Protein AF-A0A9D4KTD4-F1 (afdb_monomer)

Mean predicted aligned error: 8.66 Å

Se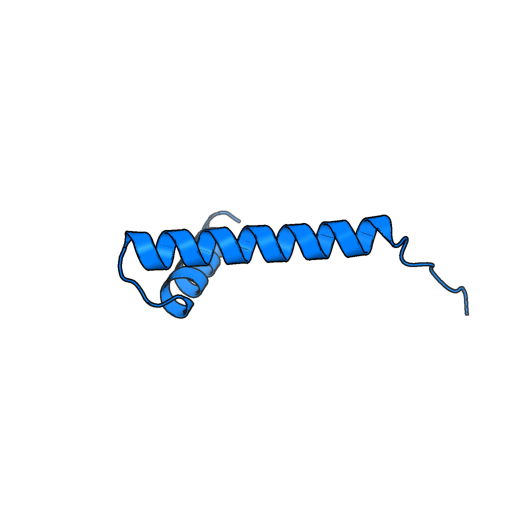condary structure (DSSP, 8-state):
-------HHHHHHHHHHHHHHHHHHHHHHHHHT--HHHHHHHHHHHHHHH-

Organism: Dreissena polymorpha (NCBI:txid45954)

Solvent-accessible surface area (backbone atoms only — not comparable to full-atom values): 3045 Å² total; per-residue (Å²): 133,84,82,76,74,78,52,68,72,56,58,52,50,54,51,47,54,52,50,54,53,51,50,52,42,51,51,50,14,62,76,67,75,43,57,55,68,58,44,52,50,50,50,53,51,51,55,63,72,76,106

Structure (mmCIF, N/CA/C/O backbone):
data_AF-A0A9D4KTD4-F1
#
_entry.id   AF-A0A9D4KTD4-F1
#
loop_
_atom_site.group_PDB
_atom_site.id
_atom_site.type_symbol
_atom_site.label_atom_id
_atom_site.label_alt_id
_atom_site.label_comp_id
_atom_site.label_asym_id
_atom_site.label_entity_id
_atom_site.label_seq_id
_atom_site.pdbx_PDB_ins_code
_atom_site.Cartn_x
_atom_site.Cartn_y
_atom_site.Cartn_z
_atom_site.occupancy
_atom_site.B_iso_or_equiv
_atom_site.auth_seq_id
_atom_site.auth_comp_id
_atom_site.auth_asym_id
_atom_site.auth_atom_id
_atom_site.pdbx_PDB_model_num
ATOM 1 N N . MET A 1 1 ? -12.860 -26.437 23.520 1.00 44.44 1 MET A N 1
ATOM 2 C CA . MET A 1 1 ? -12.470 -25.233 22.752 1.00 44.44 1 MET A CA 1
ATOM 3 C C . MET A 1 1 ? -13.717 -24.680 22.077 1.00 44.44 1 MET A C 1
ATOM 5 O O . MET A 1 1 ? -14.353 -25.419 21.339 1.00 44.44 1 MET A O 1
ATOM 9 N N . LYS A 1 2 ? -14.133 -23.445 22.393 1.00 42.12 2 LYS A N 1
ATOM 10 C CA . LYS A 1 2 ? -15.253 -22.788 21.698 1.00 42.12 2 LYS A CA 1
ATOM 11 C C . LYS A 1 2 ? -14.756 -22.346 20.319 1.00 42.12 2 LYS A C 1
ATOM 13 O O . LYS A 1 2 ? -13.803 -21.579 20.247 1.00 42.12 2 LYS A O 1
ATOM 18 N N . CYS A 1 3 ? -15.380 -22.846 19.254 1.00 59.88 3 CYS A N 1
ATOM 19 C CA . CYS A 1 3 ? -15.201 -22.310 17.908 1.00 59.88 3 CYS A CA 1
ATOM 20 C C . CYS A 1 3 ? -15.829 -20.914 17.872 1.00 59.88 3 CYS A C 1
ATOM 22 O O . CYS A 1 3 ? -17.052 -20.785 17.869 1.00 59.88 3 CYS A O 1
ATOM 24 N N . CYS A 1 4 ? -15.003 -19.871 17.888 1.00 56.78 4 CYS A N 1
ATOM 25 C CA . CYS A 1 4 ? -15.442 -18.543 17.490 1.00 56.78 4 CYS A CA 1
ATOM 26 C C . CYS A 1 4 ? -15.580 -18.571 15.969 1.00 56.78 4 CYS A C 1
ATOM 28 O O . CYS A 1 4 ? -14.581 -18.572 15.258 1.00 56.78 4 CYS A O 1
ATOM 30 N N . SER A 1 5 ? -16.811 -18.658 15.473 1.00 49.00 5 SER A N 1
ATOM 31 C CA . SER A 1 5 ? -17.118 -18.434 14.066 1.00 49.00 5 SER A CA 1
ATOM 32 C C . SER A 1 5 ? -16.686 -17.012 13.705 1.00 49.00 5 SER A C 1
ATOM 34 O O . SER A 1 5 ? -17.351 -16.056 14.119 1.00 49.00 5 SER A O 1
ATOM 36 N N . THR A 1 6 ? -15.590 -16.847 12.962 1.00 59.12 6 THR A N 1
ATOM 37 C CA . THR A 1 6 ? -15.390 -15.619 12.195 1.00 59.12 6 THR A CA 1
ATOM 38 C C . THR A 1 6 ? -16.586 -15.521 11.259 1.00 59.12 6 THR A C 1
ATOM 40 O O . THR A 1 6 ? -16.817 -16.364 10.397 1.00 59.12 6 THR A O 1
ATOM 43 N N . SER A 1 7 ? -17.474 -14.569 11.539 1.00 50.69 7 SER A N 1
ATOM 44 C CA . SER A 1 7 ? -18.637 -14.356 10.690 1.00 50.69 7 SER A CA 1
ATOM 45 C C . SER A 1 7 ? -18.104 -13.952 9.312 1.00 50.69 7 SER A C 1
ATOM 47 O O . SER A 1 7 ? -17.363 -12.969 9.250 1.00 50.69 7 SER A O 1
ATOM 49 N N . PRO A 1 8 ? -18.457 -14.643 8.211 1.00 60.25 8 PRO A N 1
ATOM 50 C CA . PRO A 1 8 ? -17.866 -14.392 6.890 1.00 60.25 8 PRO A CA 1
ATOM 51 C C . PRO A 1 8 ? -18.070 -12.944 6.415 1.00 60.25 8 PRO A C 1
ATOM 53 O O . PRO A 1 8 ? -17.292 -12.414 5.630 1.00 60.25 8 PRO A O 1
ATOM 56 N N . LYS A 1 9 ? -19.080 -12.244 6.951 1.00 61.16 9 LYS A N 1
ATOM 57 C CA . LYS A 1 9 ? -19.307 -10.809 6.710 1.00 61.16 9 LYS A CA 1
ATOM 58 C C . LYS A 1 9 ? -18.208 -9.903 7.288 1.00 61.16 9 LYS A C 1
ATOM 60 O O . LYS A 1 9 ? -17.995 -8.818 6.756 1.00 61.16 9 LYS A O 1
ATOM 65 N N . GLY A 1 10 ? -17.551 -10.311 8.375 1.00 60.78 10 GLY A N 1
ATOM 66 C CA . GLY A 1 10 ? -16.437 -9.581 8.988 1.00 60.78 10 GLY A CA 1
ATOM 67 C C . GLY A 1 10 ? -15.161 -9.700 8.159 1.00 60.78 10 GLY A C 1
ATOM 68 O O . GLY A 1 10 ? -14.570 -8.683 7.811 1.00 60.78 10 GLY A O 1
ATOM 69 N N . GLU A 1 11 ? -14.825 -10.922 7.742 1.00 66.44 11 GLU A N 1
ATOM 70 C CA . GLU A 1 11 ? -13.638 -11.214 6.923 1.00 66.44 11 GLU A CA 1
ATOM 71 C C . GLU A 1 11 ? -13.710 -10.541 5.540 1.00 66.44 11 GLU A C 1
ATOM 73 O O . GLU A 1 11 ? -12.730 -9.958 5.077 1.00 66.44 11 GLU A O 1
ATOM 78 N N . ILE A 1 12 ? -14.889 -10.524 4.901 1.00 69.44 12 ILE A N 1
ATOM 79 C CA . ILE A 1 12 ? -15.098 -9.816 3.623 1.00 69.44 12 ILE A CA 1
ATOM 80 C C . ILE A 1 12 ? -14.895 -8.302 3.785 1.00 69.44 12 ILE A C 1
ATOM 82 O O . ILE A 1 12 ? -14.349 -7.650 2.896 1.00 69.44 12 ILE A O 1
ATOM 86 N N . ARG A 1 13 ? -15.316 -7.726 4.916 1.00 68.50 13 ARG A N 1
ATOM 87 C CA . ARG A 1 13 ? -15.192 -6.286 5.173 1.00 68.50 13 ARG A CA 1
ATOM 88 C C . ARG A 1 13 ? -13.745 -5.878 5.433 1.00 68.50 13 ARG A C 1
ATOM 90 O O . ARG A 1 13 ? -13.318 -4.840 4.936 1.00 68.50 13 ARG A O 1
ATOM 97 N N . GLU A 1 14 ? -12.994 -6.685 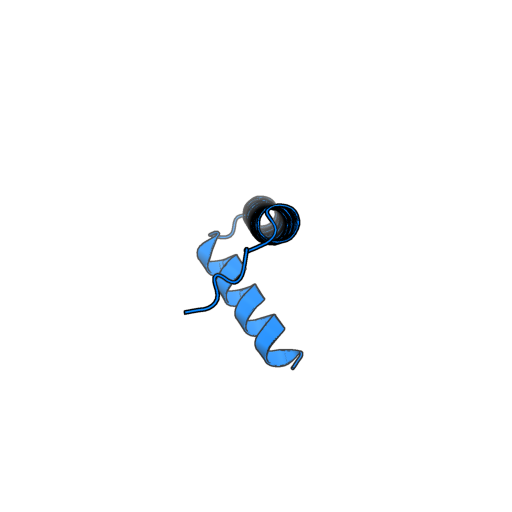6.176 1.00 72.00 14 GLU A N 1
ATOM 98 C CA . GLU A 1 14 ? -11.556 -6.472 6.374 1.00 72.00 14 GLU A CA 1
ATOM 99 C C . GLU A 1 14 ? -10.787 -6.619 5.056 1.00 72.00 14 GLU A C 1
ATOM 101 O O . GLU A 1 14 ? -9.961 -5.766 4.731 1.00 72.00 14 GLU A O 1
ATOM 106 N N . GLY A 1 15 ? -11.121 -7.633 4.249 1.00 76.56 15 GLY A N 1
ATOM 107 C CA . GLY A 1 15 ? -10.549 -7.808 2.913 1.00 76.56 15 GLY A CA 1
ATOM 108 C C . GLY A 1 15 ? -10.834 -6.627 1.979 1.00 76.56 15 GLY A C 1
ATOM 109 O O . GLY A 1 15 ? -9.929 -6.161 1.284 1.00 76.56 15 GLY A O 1
ATOM 110 N N . LEU A 1 16 ? -12.061 -6.094 2.003 1.00 80.50 16 LEU A N 1
ATOM 111 C CA . LEU A 1 16 ? -12.438 -4.911 1.226 1.00 80.50 16 LEU A CA 1
ATOM 112 C C . LEU A 1 16 ? -11.656 -3.669 1.674 1.00 80.50 16 LEU A C 1
ATOM 114 O O . LEU A 1 16 ? -11.123 -2.959 0.828 1.00 80.50 16 LEU A O 1
ATOM 118 N N . LEU A 1 17 ? -11.506 -3.458 2.985 1.00 79.88 17 LEU A N 1
ATOM 119 C CA . LEU A 1 17 ? -10.747 -2.333 3.541 1.00 79.88 17 LEU A CA 1
ATOM 120 C C . LEU A 1 17 ? -9.269 -2.365 3.104 1.00 79.88 17 LEU A C 1
ATOM 122 O O . LEU A 1 17 ? -8.692 -1.331 2.762 1.00 79.88 17 LEU A O 1
ATOM 126 N N . ILE A 1 18 ? -8.652 -3.552 3.095 1.00 81.62 18 ILE A N 1
ATOM 127 C CA . ILE A 1 18 ? -7.269 -3.741 2.626 1.00 81.62 18 ILE A CA 1
ATOM 128 C C . ILE A 1 18 ? -7.170 -3.442 1.125 1.00 81.62 18 ILE A C 1
ATOM 130 O O . ILE A 1 18 ? -6.241 -2.754 0.694 1.00 81.62 18 ILE A O 1
ATOM 134 N N . ALA A 1 19 ? -8.133 -3.916 0.331 1.00 85.62 19 ALA A N 1
ATOM 135 C CA . ALA A 1 19 ? -8.174 -3.659 -1.105 1.00 85.62 19 ALA A CA 1
ATOM 136 C C . ALA A 1 19 ? -8.353 -2.162 -1.422 1.00 85.62 19 ALA A C 1
ATOM 138 O O . ALA A 1 19 ? -7.653 -1.632 -2.286 1.00 85.62 19 ALA A O 1
ATOM 139 N N . GLU A 1 20 ? -9.230 -1.463 -0.699 1.00 87.81 20 GLU A N 1
ATOM 140 C CA . GLU A 1 20 ? -9.432 -0.013 -0.824 1.00 87.81 20 GLU A CA 1
ATOM 141 C C . GLU A 1 20 ? -8.165 0.770 -0.460 1.00 87.81 20 GLU A C 1
ATOM 143 O O . GLU A 1 20 ? -7.765 1.688 -1.184 1.00 87.81 20 GLU A O 1
ATOM 148 N N . HIS A 1 21 ? -7.488 0.376 0.623 1.00 88.62 21 HIS A N 1
ATOM 149 C CA . HIS A 1 21 ? -6.210 0.969 1.008 1.00 88.62 21 HIS A CA 1
ATO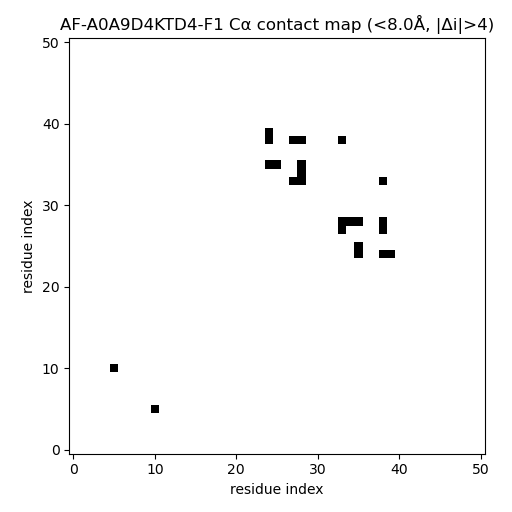M 150 C C . HIS A 1 21 ? -5.158 0.799 -0.096 1.00 88.62 21 HIS A C 1
ATOM 152 O O . HIS A 1 21 ? -4.533 1.779 -0.510 1.00 88.62 21 HIS A O 1
ATOM 158 N N . TYR A 1 22 ? -5.004 -0.419 -0.624 1.00 90.94 22 TYR A N 1
ATOM 159 C CA . TYR A 1 22 ? -4.051 -0.696 -1.697 1.00 90.94 22 TYR A CA 1
ATOM 160 C C . TYR A 1 22 ? -4.378 0.093 -2.974 1.00 90.94 22 TYR A C 1
ATOM 162 O O . TYR A 1 22 ? -3.488 0.675 -3.596 1.00 90.94 22 TYR A O 1
ATOM 170 N N . ALA A 1 23 ? -5.6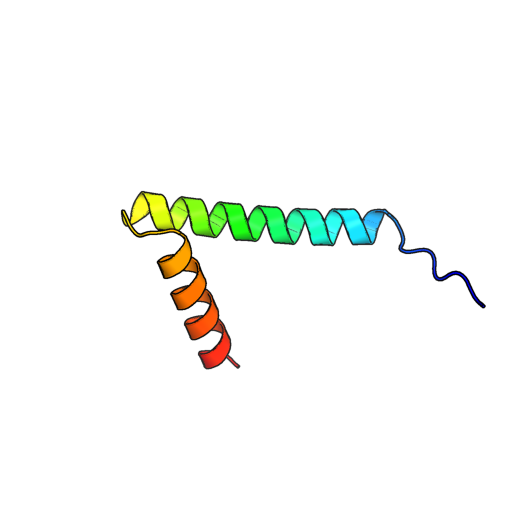61 0.198 -3.334 1.00 92.25 23 ALA A N 1
ATOM 171 C CA . ALA A 1 23 ? -6.100 0.989 -4.480 1.00 92.25 23 ALA A CA 1
ATOM 172 C C . ALA A 1 23 ? -5.712 2.472 -4.338 1.00 92.25 23 ALA A C 1
ATOM 174 O O . ALA A 1 23 ? -5.190 3.067 -5.284 1.00 92.25 23 ALA A O 1
ATOM 175 N N . MET A 1 24 ? -5.892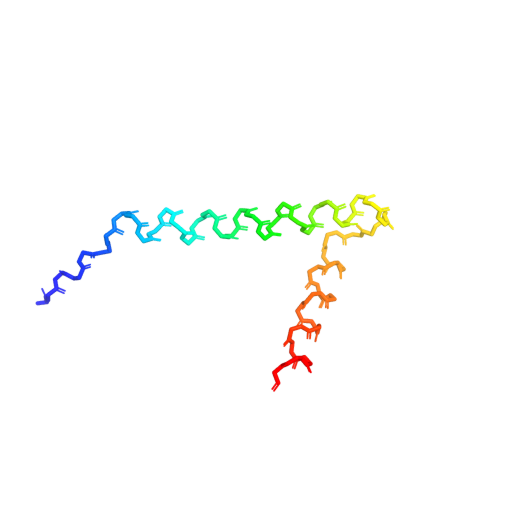 3.060 -3.152 1.00 93.06 24 MET A N 1
ATOM 176 C CA . MET A 1 24 ? -5.484 4.441 -2.880 1.00 93.06 24 MET A CA 1
ATOM 177 C C . MET A 1 24 ? -3.965 4.632 -3.022 1.00 93.06 24 MET A C 1
ATOM 179 O O . MET A 1 24 ? -3.527 5.591 -3.664 1.00 93.06 24 MET A O 1
ATOM 183 N N . VAL A 1 25 ? -3.160 3.716 -2.476 1.00 92.81 25 VAL A N 1
ATOM 184 C CA . VAL A 1 25 ? -1.691 3.753 -2.591 1.00 92.81 25 VAL A CA 1
ATOM 185 C C . VAL A 1 25 ? -1.260 3.716 -4.062 1.00 92.81 25 VAL A C 1
ATOM 187 O O . VAL A 1 25 ? -0.429 4.524 -4.483 1.00 92.81 25 VAL A O 1
ATOM 190 N N . VAL A 1 26 ? -1.864 2.838 -4.870 1.00 94.31 26 VAL A N 1
ATOM 191 C CA . VAL A 1 26 ? -1.573 2.721 -6.309 1.00 94.31 26 VAL A CA 1
ATOM 192 C C . VAL A 1 26 ? -1.945 3.998 -7.069 1.00 94.31 26 VAL A C 1
ATOM 194 O O . VAL A 1 26 ? -1.176 4.454 -7.919 1.00 94.31 26 VAL A O 1
ATOM 197 N N . VAL A 1 27 ? -3.097 4.604 -6.769 1.00 96.00 27 VAL A N 1
ATOM 198 C CA . VAL A 1 27 ? -3.528 5.864 -7.402 1.00 96.00 27 VAL A CA 1
ATOM 199 C C . VAL A 1 27 ? -2.548 6.996 -7.095 1.00 96.00 27 VAL A C 1
ATOM 201 O O . VAL A 1 27 ? -2.148 7.720 -8.008 1.00 96.00 27 VAL A O 1
ATOM 204 N N . ILE A 1 28 ? -2.125 7.134 -5.838 1.00 95.06 28 ILE A N 1
ATOM 205 C CA . ILE A 1 28 ? -1.157 8.158 -5.421 1.00 95.06 28 ILE A CA 1
ATOM 206 C C . ILE A 1 28 ? 0.202 7.902 -6.081 1.00 95.06 28 ILE A C 1
ATOM 208 O O . ILE A 1 28 ? 0.772 8.816 -6.674 1.00 95.06 28 ILE A O 1
ATOM 212 N N . SER A 1 29 ? 0.688 6.659 -6.056 1.00 97.44 29 SER A N 1
ATOM 213 C CA . SER A 1 29 ? 1.938 6.264 -6.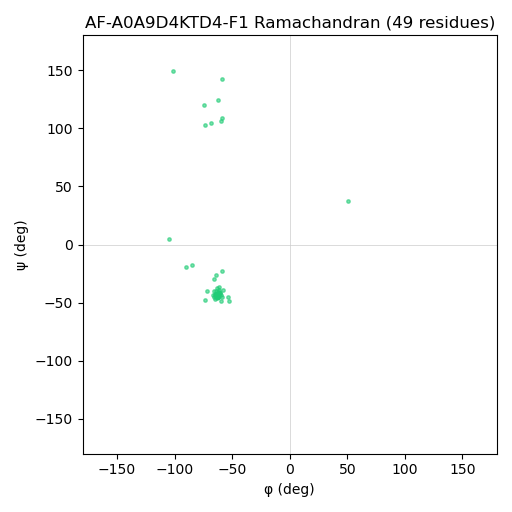716 1.00 97.44 29 SER A CA 1
ATOM 214 C C . SER A 1 29 ? 1.951 6.672 -8.192 1.00 97.44 29 SER A C 1
ATOM 216 O O . SER A 1 29 ? 2.883 7.347 -8.630 1.00 97.44 29 SER A O 1
ATOM 218 N N . LYS A 1 30 ? 0.880 6.372 -8.941 1.00 96.62 30 LYS A N 1
ATOM 219 C CA . LYS A 1 30 ? 0.757 6.772 -10.352 1.00 96.62 30 LYS A CA 1
ATOM 220 C C . LYS A 1 30 ? 0.672 8.283 -10.533 1.00 96.62 30 LYS A C 1
ATOM 222 O O . LYS A 1 30 ? 1.346 8.825 -11.402 1.00 96.62 30 LYS A O 1
ATOM 227 N N . LYS A 1 31 ? -0.145 8.965 -9.725 1.00 97.69 31 LYS A N 1
ATOM 228 C CA . LYS A 1 31 ? -0.373 10.412 -9.849 1.00 97.69 31 LYS A CA 1
ATOM 229 C C . LYS A 1 31 ? 0.905 11.225 -9.640 1.00 97.69 31 LYS A C 1
ATOM 231 O O . LYS A 1 31 ? 1.085 12.242 -10.300 1.00 97.69 31 LYS A O 1
ATOM 236 N N . PHE A 1 32 ? 1.768 10.779 -8.732 1.00 96.75 32 PHE A N 1
ATOM 237 C CA . PHE A 1 32 ? 3.002 11.479 -8.375 1.00 96.75 32 PHE A CA 1
ATOM 238 C C . PHE A 1 32 ? 4.268 10.833 -8.956 1.00 96.75 32 PHE A C 1
ATOM 240 O O . PHE A 1 32 ? 5.363 11.287 -8.643 1.00 96.75 32 PHE A O 1
ATOM 247 N N . ALA A 1 33 ? 4.134 9.792 -9.788 1.00 96.69 33 ALA A N 1
ATOM 248 C CA . ALA A 1 33 ? 5.250 9.006 -10.324 1.00 96.69 33 ALA A CA 1
ATOM 249 C C . ALA A 1 33 ? 6.237 8.523 -9.236 1.00 96.69 33 ALA A C 1
ATOM 251 O O . ALA A 1 33 ? 7.450 8.492 -9.438 1.00 96.69 33 ALA A O 1
ATOM 252 N N . LEU A 1 34 ? 5.706 8.147 -8.069 1.00 95.50 34 LEU A N 1
ATOM 253 C CA . LEU A 1 34 ? 6.483 7.643 -6.936 1.00 95.50 34 LEU A CA 1
ATOM 254 C C . LEU A 1 34 ? 6.384 6.116 -6.844 1.00 95.50 34 LEU A C 1
ATOM 256 O O . LEU A 1 34 ? 5.329 5.562 -7.161 1.00 95.50 34 LEU A O 1
ATOM 260 N N . PRO A 1 35 ? 7.417 5.415 -6.342 1.00 96.69 35 PRO A N 1
ATOM 261 C CA . PRO A 1 35 ? 7.308 3.996 -6.018 1.00 96.69 35 PRO A CA 1
ATOM 262 C C . PRO A 1 35 ? 6.201 3.730 -4.988 1.00 96.69 35 PRO A C 1
ATOM 264 O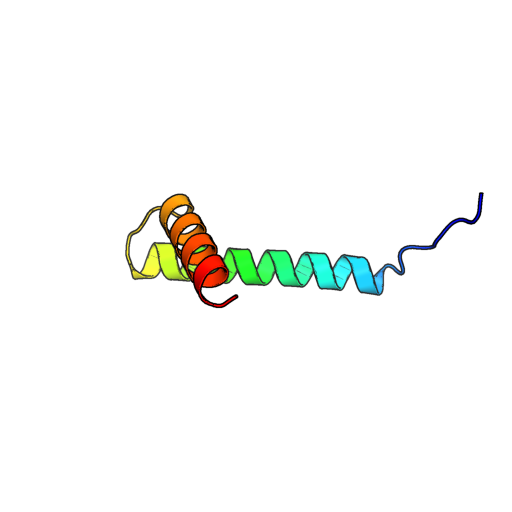 O . PRO A 1 35 ? 6.035 4.492 -4.034 1.00 96.69 35 PRO A O 1
ATOM 267 N N . ILE A 1 36 ? 5.472 2.619 -5.144 1.00 94.00 36 ILE A N 1
ATOM 268 C CA . ILE A 1 36 ? 4.422 2.184 -4.201 1.00 94.00 36 ILE A CA 1
ATOM 269 C C . ILE A 1 36 ? 4.972 2.104 -2.770 1.00 94.00 36 ILE A C 1
ATOM 271 O O . ILE A 1 36 ? 4.360 2.646 -1.855 1.00 94.00 36 ILE A O 1
ATOM 275 N N . SER A 1 37 ? 6.163 1.525 -2.589 1.00 94.62 37 SER A N 1
ATOM 276 C CA . SER A 1 37 ? 6.827 1.406 -1.283 1.00 94.62 37 SER A CA 1
ATOM 277 C C . SER A 1 37 ? 7.059 2.760 -0.605 1.00 94.62 37 SER A C 1
ATOM 279 O O . SER A 1 37 ? 6.848 2.894 0.597 1.00 94.62 37 SER A O 1
ATOM 281 N N . THR A 1 38 ? 7.422 3.789 -1.375 1.00 95.81 38 THR A N 1
ATOM 282 C CA . THR A 1 38 ? 7.596 5.159 -0.873 1.00 95.81 38 THR A CA 1
ATOM 283 C C . THR A 1 38 ? 6.269 5.755 -0.405 1.00 95.81 38 THR A C 1
ATOM 285 O O . THR A 1 38 ? 6.216 6.434 0.621 1.00 95.81 38 THR A O 1
ATOM 288 N N . VAL A 1 39 ? 5.177 5.503 -1.131 1.00 95.62 39 VAL A N 1
ATOM 289 C CA . VAL A 1 39 ? 3.840 5.974 -0.737 1.00 95.62 39 VAL A CA 1
ATOM 290 C C . VAL A 1 39 ? 3.369 5.273 0.539 1.00 95.62 39 VAL A C 1
ATOM 292 O O . VAL A 1 39 ? 2.878 5.944 1.448 1.00 95.62 39 VAL A O 1
ATOM 295 N N . GLU A 1 40 ? 3.568 3.957 0.648 1.00 94.19 40 GLU A N 1
ATOM 296 C CA . GLU A 1 40 ? 3.236 3.194 1.859 1.00 94.19 40 GLU A CA 1
ATOM 297 C C . GLU A 1 40 ? 4.029 3.670 3.082 1.00 94.19 40 GLU A C 1
ATOM 299 O O . GLU A 1 40 ? 3.464 3.833 4.169 1.00 94.19 40 GLU A O 1
ATOM 304 N N . GLU A 1 41 ? 5.329 3.929 2.922 1.00 95.56 41 GLU A N 1
ATOM 305 C CA . GLU A 1 41 ? 6.181 4.431 4.000 1.00 95.56 41 GLU A CA 1
ATOM 306 C C . GLU A 1 41 ? 5.727 5.816 4.478 1.00 95.56 41 GLU A C 1
ATOM 308 O O . GLU A 1 41 ? 5.553 6.027 5.684 1.00 95.56 41 GLU A O 1
ATOM 313 N N . ASN A 1 42 ? 5.453 6.727 3.540 1.00 93.94 42 ASN A N 1
ATOM 314 C CA . ASN A 1 42 ? 4.949 8.066 3.838 1.00 93.94 42 ASN A CA 1
ATOM 315 C C . ASN A 1 42 ? 3.582 8.022 4.531 1.00 93.94 42 ASN A C 1
ATOM 317 O O . ASN A 1 42 ? 3.369 8.735 5.515 1.00 93.94 42 ASN A O 1
ATOM 321 N N . MET A 1 43 ? 2.670 7.155 4.081 1.00 90.81 43 MET A N 1
ATOM 322 C CA . MET A 1 43 ? 1.376 6.955 4.741 1.00 90.81 43 MET A CA 1
ATOM 323 C C . MET A 1 43 ? 1.540 6.422 6.163 1.00 90.81 43 MET A C 1
ATOM 325 O O . MET A 1 43 ? 0.927 6.945 7.096 1.00 90.81 43 MET A O 1
ATOM 329 N N . ARG A 1 44 ? 2.407 5.423 6.364 1.00 91.50 44 ARG A N 1
ATOM 330 C CA . ARG A 1 44 ? 2.699 4.878 7.695 1.00 91.50 44 ARG A CA 1
ATOM 331 C C . ARG A 1 44 ? 3.306 5.938 8.611 1.00 91.50 44 ARG A C 1
ATOM 333 O O . ARG A 1 44 ? 2.957 6.007 9.788 1.00 91.50 44 ARG A O 1
ATOM 340 N N . TRP A 1 45 ? 4.207 6.765 8.087 1.00 95.31 45 TRP A N 1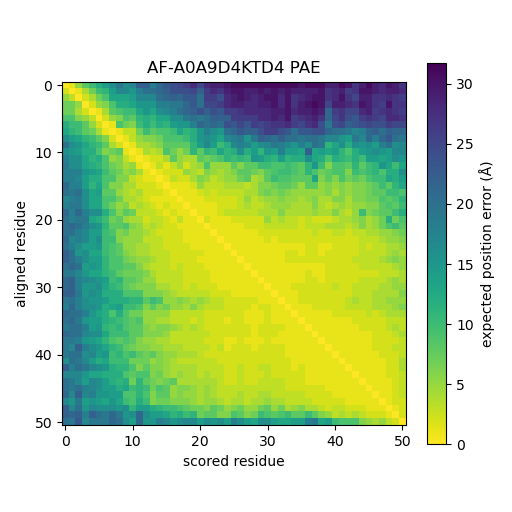
ATOM 341 C CA . TRP A 1 45 ? 4.788 7.881 8.824 1.00 95.31 45 TRP A CA 1
ATOM 342 C C . TRP A 1 45 ? 3.740 8.929 9.209 1.00 95.31 45 TRP A C 1
ATOM 344 O O . TRP A 1 45 ? 3.695 9.319 10.375 1.00 95.31 45 TRP A O 1
ATOM 354 N N . ALA A 1 46 ? 2.854 9.313 8.289 1.00 91.00 46 ALA A N 1
ATOM 355 C CA . ALA A 1 46 ? 1.779 10.264 8.562 1.00 91.00 46 ALA A CA 1
ATOM 356 C C . ALA A 1 46 ? 0.811 9.742 9.637 1.00 91.00 46 ALA A C 1
ATOM 358 O O . ALA A 1 46 ? 0.50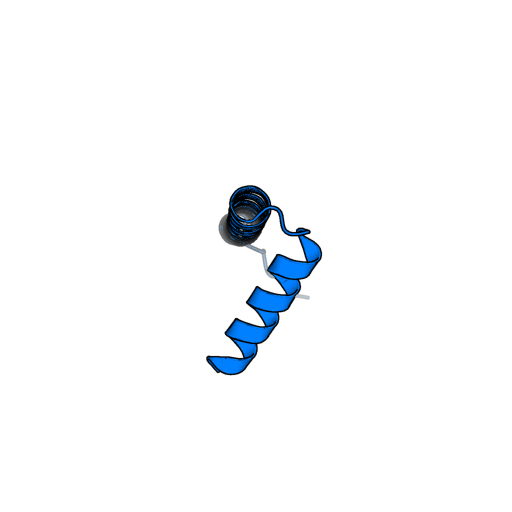8 10.454 10.592 1.00 91.00 46 ALA A O 1
ATOM 359 N N . LEU A 1 47 ? 0.395 8.474 9.544 1.00 88.38 47 LEU A N 1
ATOM 360 C CA . LEU A 1 47 ? -0.472 7.831 10.540 1.00 88.38 47 LEU A CA 1
ATOM 361 C C . LEU A 1 47 ? 0.165 7.775 11.933 1.00 88.38 47 LEU A C 1
ATOM 363 O O . LEU A 1 47 ? -0.526 7.988 12.927 1.00 88.38 47 LEU A O 1
ATOM 367 N N . ARG A 1 48 ? 1.477 7.517 12.021 1.00 94.44 48 ARG A N 1
ATOM 368 C CA . ARG A 1 48 ? 2.211 7.557 13.299 1.00 94.44 48 ARG A CA 1
ATOM 369 C C . ARG A 1 48 ? 2.249 8.947 13.925 1.00 94.44 48 ARG A C 1
ATOM 371 O O . ARG A 1 48 ? 2.417 9.031 15.130 1.00 94.44 48 ARG A O 1
ATOM 378 N N . ARG A 1 49 ? 2.141 10.007 13.122 1.00 92.75 49 ARG A N 1
ATOM 379 C CA . ARG A 1 49 ? 2.215 11.402 13.575 1.00 92.75 49 ARG A CA 1
ATOM 380 C C . ARG A 1 49 ? 0.852 11.991 13.951 1.00 92.75 49 ARG A C 1
ATOM 382 O O . ARG A 1 49 ? 0.805 13.017 14.616 1.00 92.75 49 ARG A O 1
ATOM 389 N N . LEU A 1 50 ? -0.229 11.374 13.474 1.00 87.06 50 LEU A N 1
ATOM 390 C CA . LEU A 1 50 ? -1.613 11.739 13.793 1.00 87.06 50 LEU A CA 1
ATOM 391 C C . LEU A 1 50 ? -2.125 11.099 15.094 1.00 87.06 50 LEU A C 1
ATOM 393 O O . LEU A 1 50 ? -3.142 11.548 15.618 1.00 87.06 50 LEU A O 1
ATOM 397 N N . ARG A 1 51 ? -1.461 10.044 15.578 1.00 70.19 51 ARG A N 1
ATOM 398 C CA . ARG A 1 51 ? -1.655 9.482 16.922 1.00 70.19 51 ARG A CA 1
ATOM 399 C C . ARG A 1 51 ? -0.786 10.209 17.933 1.00 70.19 51 ARG A C 1
ATOM 401 O O . ARG A 1 51 ? -1.262 10.332 19.078 1.00 70.19 51 ARG A O 1
#

Sequence (51 aa):
MKCCSTSPKGEIREGLLIAEHYAMVVVISKKFALPISTVEENMRWALRRLR

Radius of gyration: 15.53 Å; Cα contacts (8 Å, |Δi|>4): 12; chains: 1; bounding box: 27×37×33 Å

Foldseek 3Di:
DDPPPPPVVNVVVVVVVVVVVLVVLVVVCVVVVHDSVVSVVVVVVVVVVVD

pLDDT: mean 82.32, std 16.22, range [42.12, 97.69]